Protein AF-Q4W500-F1 (afdb_monomer_lite)

Organism: Caenorhabditis elegans (NCBI:txid6239)

pLDDT: mean 87.1, std 15.26, range [42.66, 98.56]

Radius of gyration: 19.06 Å; chains: 1; bounding box: 50×54×63 Å

Secondary structure (DSSP, 8-state):
------------------EEEEEEEEE-GGGB--SEEESS--HHHHHHHHHHSTTEEEEEE-TT--EEEEETTSB-EEEE-TTPPPTT--EEEEEESS--SS--SSHHHHHTT-EEEEEETTEEEEEEEE-TTSSEEEEEEEE---------

Sequence (152 aa):
MSSQTFLILFLFPITILSVFVSVRGSPVNSTSYVSKTFLNLTWKSCITRCVIVADCILVHSNSLNRCYLYAVGDIIQVRNDRDGYSIMNETVAFRMRNSPYKCSNRSSDMLFGVINLYNKDNITSYEITMSPTNEYYEIKYGRSKLLEISNV

Structure (mmCIF, N/CA/C/O backbone):
data_AF-Q4W500-F1
#
_entry.id   AF-Q4W500-F1
#
loop_
_atom_site.group_PDB
_atom_site.id
_atom_site.type_symbol
_atom_site.label_atom_id
_atom_site.label_alt_id
_atom_site.label_comp_id
_atom_site.label_asym_id
_atom_site.label_entity_id
_atom_site.label_seq_id
_atom_site.pdbx_PDB_ins_code
_atom_site.Cartn_x
_atom_site.Cartn_y
_atom_site.Cartn_z
_atom_site.occupancy
_atom_site.B_iso_or_equiv
_atom_site.auth_seq_id
_atom_site.auth_comp_id
_atom_site.auth_asym_id
_atom_site.auth_atom_id
_atom_site.pdbx_PDB_model_num
ATOM 1 N N . MET A 1 1 ? -24.417 26.575 47.768 1.00 51.22 1 MET A N 1
ATOM 2 C CA . MET A 1 1 ? -24.621 25.847 46.496 1.00 51.22 1 MET A CA 1
ATOM 3 C C . MET A 1 1 ? -23.246 25.501 45.946 1.00 51.22 1 MET A C 1
ATOM 5 O O . MET A 1 1 ? -22.566 26.383 45.446 1.00 51.22 1 MET A O 1
ATOM 9 N N . SER A 1 2 ? -22.775 24.274 46.172 1.00 53.47 2 SER A N 1
ATOM 10 C CA . SER A 1 2 ? -21.455 23.822 45.710 1.00 53.47 2 SER A CA 1
ATOM 11 C C . SER A 1 2 ? -21.590 23.324 44.269 1.00 53.47 2 SER A C 1
ATOM 13 O O . SER A 1 2 ? -22.267 22.327 44.027 1.00 53.47 2 SER A O 1
ATOM 15 N N . SER A 1 3 ? -21.035 24.077 43.318 1.00 70.81 3 SER A N 1
ATOM 16 C CA . SER A 1 3 ? -21.023 23.753 41.888 1.00 70.81 3 SER A CA 1
ATOM 17 C C . SER A 1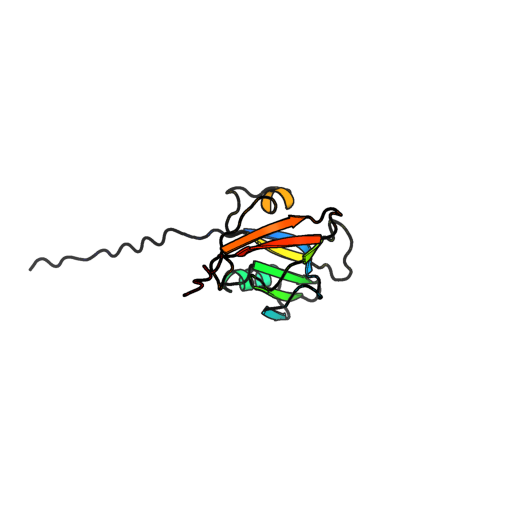 3 ? -19.895 22.757 41.622 1.00 70.81 3 SER A C 1
ATOM 19 O O . SER A 1 3 ? -18.723 23.113 41.737 1.00 70.81 3 SER A O 1
ATOM 21 N N . GLN A 1 4 ? -20.228 21.499 41.331 1.00 65.19 4 GLN A N 1
ATOM 22 C CA . GLN A 1 4 ? -19.224 20.492 40.990 1.00 65.19 4 GLN A CA 1
ATOM 23 C C . GLN A 1 4 ? -18.865 20.599 39.507 1.00 65.19 4 GLN A C 1
ATOM 25 O O . GLN A 1 4 ? -19.649 20.235 38.632 1.00 65.19 4 GLN A O 1
ATOM 30 N N . THR A 1 5 ? -17.667 21.104 39.225 1.00 63.91 5 THR A N 1
ATOM 31 C CA . THR A 1 5 ? -17.080 21.093 37.884 1.00 63.91 5 THR A CA 1
ATOM 32 C C . THR A 1 5 ? -16.706 19.655 37.516 1.00 63.91 5 THR A C 1
ATOM 34 O O . THR A 1 5 ? -15.726 19.114 38.023 1.00 63.91 5 THR A O 1
ATOM 37 N N . PHE A 1 6 ? -17.482 19.023 36.633 1.00 65.62 6 PHE A N 1
ATOM 38 C CA . PHE A 1 6 ? -17.123 17.739 36.027 1.00 65.62 6 PHE A CA 1
ATOM 39 C C . PHE A 1 6 ? -15.934 17.934 35.074 1.00 65.62 6 PHE A C 1
ATOM 41 O O . PHE A 1 6 ? -16.083 18.467 33.975 1.00 65.62 6 PHE A O 1
ATOM 48 N N . LEU A 1 7 ? -14.740 17.501 35.483 1.00 67.56 7 LEU A N 1
ATOM 49 C CA . LEU A 1 7 ? -13.578 17.406 34.602 1.00 67.56 7 LEU A CA 1
ATOM 50 C C . LEU A 1 7 ? -13.723 16.141 33.737 1.00 67.56 7 LEU A C 1
ATOM 52 O O . LEU A 1 7 ? -13.365 15.044 34.164 1.00 67.56 7 LEU A O 1
ATOM 56 N N . ILE A 1 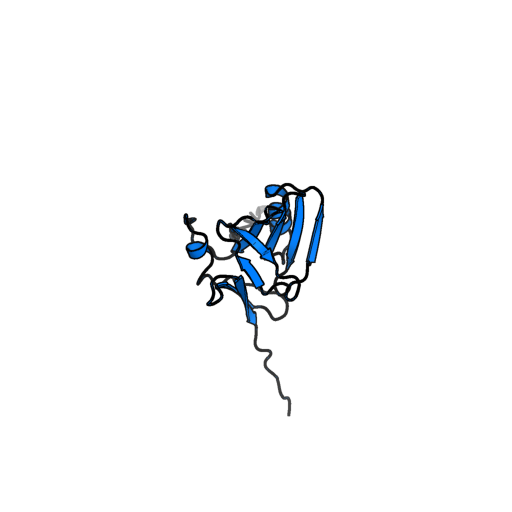8 ? -14.279 16.273 32.530 1.00 63.34 8 ILE A N 1
ATOM 57 C CA . ILE A 1 8 ? -14.335 15.174 31.554 1.00 63.34 8 ILE A CA 1
ATOM 58 C C . ILE A 1 8 ? -12.928 14.990 30.971 1.00 63.34 8 ILE A C 1
ATOM 60 O O . ILE A 1 8 ? -12.538 15.636 30.000 1.00 63.34 8 ILE A O 1
ATOM 64 N N . LEU A 1 9 ? -12.144 14.110 31.592 1.00 50.59 9 LEU A N 1
ATOM 65 C CA . LEU A 1 9 ?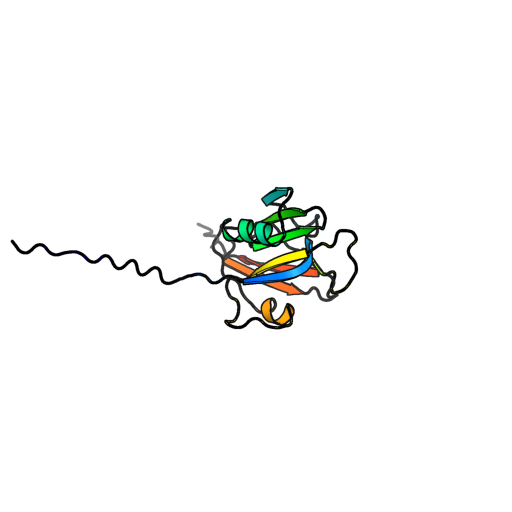 -10.918 13.574 31.012 1.00 50.59 9 LEU A CA 1
ATOM 66 C C . LEU A 1 9 ? -11.305 12.686 29.825 1.00 50.59 9 LEU A C 1
ATOM 68 O O . LEU A 1 9 ? -11.598 11.503 29.988 1.00 50.59 9 LEU A O 1
ATOM 72 N N . PHE A 1 10 ? -11.284 13.249 28.616 1.00 57.94 10 PHE A N 1
ATOM 73 C CA . PHE A 1 10 ? -11.192 12.452 27.398 1.00 57.94 10 PHE A CA 1
ATOM 74 C C . PHE A 1 10 ? -9.807 11.802 27.358 1.00 57.94 10 PHE A C 1
ATOM 76 O O . PHE A 1 10 ? -8.890 12.251 26.673 1.00 57.94 10 PHE A O 1
ATOM 83 N N . LEU A 1 11 ? -9.644 10.733 28.131 1.00 46.59 11 LEU A N 1
ATOM 84 C CA . LEU A 1 11 ? -8.635 9.731 27.862 1.00 46.59 11 LEU A CA 1
ATOM 85 C C . LEU A 1 11 ? -9.016 9.128 26.503 1.00 46.59 11 LEU A C 1
ATOM 87 O O . LEU A 1 11 ? -9.777 8.170 26.435 1.00 46.59 11 LEU A O 1
ATOM 91 N N . PHE A 1 12 ? -8.489 9.685 25.415 1.00 51.56 12 PHE A N 1
ATOM 92 C CA . PHE A 1 12 ? -8.359 8.969 24.150 1.00 51.56 12 PHE A CA 1
ATOM 93 C C . PHE A 1 12 ? -6.972 8.299 24.108 1.00 51.56 12 PHE A C 1
ATOM 95 O O . PHE A 1 12 ? -6.140 8.706 23.293 1.00 51.56 12 PHE A O 1
ATOM 102 N N . PRO A 1 13 ? -6.619 7.306 24.958 1.00 45.56 13 PRO A N 1
ATOM 103 C CA . PRO A 1 13 ? -5.495 6.476 24.614 1.00 45.56 13 PRO A CA 1
ATOM 104 C C . PRO A 1 13 ? -6.017 5.577 23.503 1.00 45.56 13 PRO A C 1
ATOM 106 O O . PRO A 1 13 ? -6.948 4.806 23.690 1.00 45.56 13 PRO A O 1
ATOM 109 N N . ILE A 1 14 ? -5.505 5.800 22.309 1.00 51.28 14 ILE A N 1
ATOM 110 C CA . ILE A 1 14 ? -4.986 4.810 21.370 1.00 51.28 14 ILE A CA 1
ATOM 111 C C . ILE A 1 14 ? -4.796 5.641 20.098 1.00 51.28 14 ILE A C 1
ATOM 113 O O . ILE A 1 14 ? -5.638 5.694 19.201 1.00 51.28 14 ILE A O 1
ATOM 117 N N . THR A 1 15 ? -3.658 6.323 20.001 1.00 51.78 15 THR A N 1
ATOM 118 C CA . THR A 1 15 ? -3.079 6.526 18.680 1.00 51.78 15 THR A CA 1
ATOM 119 C C . THR A 1 15 ? -2.766 5.122 18.170 1.00 51.78 15 THR A C 1
ATOM 121 O O . THR A 1 15 ? -1.793 4.509 18.600 1.00 51.78 15 THR A O 1
ATOM 124 N N . ILE A 1 16 ? -3.620 4.547 17.314 1.00 56.44 16 ILE A N 1
ATOM 125 C CA . ILE A 1 16 ? -3.229 3.341 16.575 1.00 56.44 16 ILE A CA 1
ATOM 126 C C . ILE A 1 16 ? -2.096 3.807 15.666 1.00 56.44 16 ILE A C 1
ATOM 128 O O . ILE A 1 16 ? -2.340 4.381 14.602 1.00 56.44 16 ILE A O 1
ATOM 132 N N . LEU A 1 17 ? -0.856 3.651 16.126 1.00 71.56 17 LEU A N 1
ATOM 133 C CA . LEU A 1 17 ? 0.320 4.018 15.363 1.00 71.56 17 LEU A CA 1
ATOM 134 C C . LEU A 1 17 ? 0.467 2.989 14.244 1.00 71.56 17 LEU A C 1
ATOM 136 O O . LEU A 1 17 ? 1.077 1.941 14.420 1.00 71.56 17 LEU A O 1
ATOM 140 N N . SER A 1 18 ? -0.137 3.272 13.093 1.00 85.00 18 SER A N 1
ATOM 141 C CA . SER A 1 18 ? 0.151 2.508 11.888 1.00 85.00 18 SER A CA 1
ATOM 142 C C . SER A 1 18 ? 1.385 3.075 11.203 1.00 85.00 18 SER A C 1
ATOM 144 O O . SER A 1 18 ? 1.461 4.287 10.987 1.00 85.00 18 SER A O 1
ATOM 146 N N . VAL A 1 19 ? 2.303 2.206 10.798 1.00 91.81 19 VAL A N 1
ATOM 147 C CA . VAL A 1 19 ? 3.414 2.568 9.910 1.00 91.81 19 VAL A CA 1
ATOM 148 C C . VAL A 1 19 ? 3.085 2.149 8.482 1.00 91.81 19 VAL A C 1
ATOM 150 O O . VAL A 1 19 ? 2.260 1.266 8.255 1.00 91.81 19 VAL A O 1
ATOM 153 N N . PHE A 1 20 ? 3.726 2.788 7.511 1.00 94.62 20 PHE A N 1
ATOM 154 C CA . PHE A 1 20 ? 3.614 2.426 6.103 1.00 94.62 20 PHE A CA 1
ATOM 155 C C . PHE A 1 20 ? 4.953 1.872 5.631 1.00 94.62 20 PHE A C 1
ATOM 157 O O . PHE A 1 20 ? 5.939 2.606 5.571 1.00 94.62 20 PHE A O 1
ATOM 164 N N . VAL A 1 21 ? 4.995 0.580 5.308 1.00 94.94 21 VAL A N 1
ATOM 165 C CA . VAL A 1 21 ? 6.206 -0.079 4.808 1.00 94.94 21 VAL A CA 1
ATOM 166 C C . VAL A 1 21 ? 6.201 0.004 3.292 1.00 94.94 21 VAL A C 1
ATOM 168 O O . VAL A 1 21 ? 5.360 -0.610 2.635 1.00 94.94 21 VAL A O 1
ATOM 171 N N . SER A 1 22 ? 7.116 0.804 2.749 1.00 95.00 22 SER A N 1
ATOM 172 C CA . SER A 1 22 ? 7.211 1.053 1.310 1.00 95.00 22 SER A CA 1
ATOM 173 C C . SER A 1 22 ? 8.144 0.051 0.638 1.00 95.00 22 SER A C 1
ATOM 175 O O . SER A 1 22 ? 9.238 -0.196 1.142 1.00 95.00 22 SER A O 1
ATOM 177 N N . VAL A 1 23 ? 7.733 -0.496 -0.506 1.00 94.81 23 VAL A N 1
ATOM 178 C CA . VAL A 1 23 ? 8.547 -1.390 -1.345 1.00 94.81 23 VAL A CA 1
ATOM 179 C C . VAL A 1 23 ? 8.295 -1.109 -2.827 1.00 94.81 23 VAL A C 1
ATOM 181 O O . VAL A 1 23 ? 7.267 -0.540 -3.201 1.00 94.81 23 VAL A O 1
ATOM 184 N N . ARG A 1 24 ? 9.235 -1.513 -3.684 1.00 94.94 24 ARG A N 1
ATOM 185 C CA . ARG A 1 24 ? 9.069 -1.464 -5.141 1.00 94.94 24 ARG A CA 1
ATOM 186 C C . ARG A 1 24 ? 8.131 -2.575 -5.587 1.00 94.94 24 ARG A C 1
ATOM 188 O O . ARG A 1 24 ? 8.274 -3.721 -5.160 1.00 94.94 24 ARG A O 1
ATOM 195 N N . GLY A 1 25 ? 7.176 -2.231 -6.438 1.00 95.69 25 GLY A N 1
ATOM 196 C CA . GLY A 1 25 ? 6.160 -3.183 -6.846 1.00 95.69 25 GLY A CA 1
ATOM 197 C C . GLY A 1 25 ? 4.874 -2.545 -7.326 1.00 95.69 25 GLY A C 1
ATOM 198 O O . GLY A 1 25 ? 4.702 -1.324 -7.293 1.00 95.69 25 GLY A O 1
ATOM 199 N N . SER A 1 26 ? 3.948 -3.403 -7.741 1.00 95.94 26 SER A N 1
ATOM 200 C CA . SER A 1 26 ? 2.634 -3.001 -8.236 1.00 95.94 26 SER A CA 1
ATOM 201 C C . SER A 1 26 ? 1.587 -4.076 -7.944 1.00 95.94 26 SER A C 1
ATOM 203 O O . SER A 1 26 ? 1.900 -5.266 -8.063 1.00 95.94 26 SER A O 1
ATOM 205 N N . PRO A 1 27 ? 0.359 -3.704 -7.552 1.00 97.44 27 PRO A N 1
ATOM 206 C CA . PRO A 1 27 ? -0.760 -4.635 -7.443 1.00 97.44 27 PRO A CA 1
ATOM 207 C C . PRO A 1 27 ? -0.979 -5.427 -8.736 1.00 97.44 27 PRO A C 1
ATOM 209 O O . PRO A 1 27 ? -0.882 -4.892 -9.839 1.00 97.44 27 PRO A O 1
ATOM 212 N N . VAL A 1 28 ? -1.270 -6.722 -8.611 1.00 96.75 28 VAL A N 1
ATOM 213 C CA . VAL A 1 28 ? -1.586 -7.564 -9.770 1.00 96.75 28 VAL A CA 1
ATOM 214 C C . VAL A 1 28 ? -3.036 -7.308 -10.182 1.00 96.75 28 VAL A C 1
ATOM 216 O O . VAL A 1 28 ? -3.960 -7.587 -9.419 1.00 96.75 28 VAL A O 1
ATOM 219 N N . ASN A 1 29 ? -3.254 -6.798 -11.398 1.00 95.44 29 ASN A N 1
ATOM 220 C CA . ASN A 1 29 ? -4.584 -6.378 -11.872 1.00 95.44 29 ASN A CA 1
ATOM 221 C C . ASN A 1 29 ? -5.656 -7.481 -11.805 1.00 95.44 29 ASN A C 1
ATOM 223 O O . ASN A 1 29 ? -6.820 -7.184 -11.571 1.00 95.44 29 ASN A O 1
ATOM 227 N N . SER A 1 30 ? -5.293 -8.750 -12.018 1.00 96.00 30 SER A N 1
ATOM 228 C CA . SER A 1 30 ? -6.251 -9.867 -12.005 1.00 96.00 30 SER A CA 1
ATOM 229 C C . SER A 1 30 ? -6.727 -10.259 -10.604 1.00 96.00 30 SER A C 1
ATOM 231 O O . SER A 1 30 ? -7.703 -10.994 -10.481 1.00 96.00 30 SER A O 1
ATOM 233 N N . THR A 1 31 ? -6.051 -9.792 -9.552 1.00 95.88 31 THR A N 1
ATOM 234 C CA . THR A 1 31 ? -6.335 -10.152 -8.154 1.00 95.88 31 THR A CA 1
ATOM 235 C C . THR A 1 31 ? -6.470 -8.928 -7.250 1.00 95.88 31 THR A C 1
ATOM 237 O O . THR A 1 31 ? -6.339 -9.029 -6.025 1.00 95.88 31 THR A O 1
ATOM 240 N N . SER A 1 32 ? -6.718 -7.757 -7.844 1.00 97.44 32 SER A N 1
ATOM 241 C CA . SER A 1 32 ? -6.909 -6.517 -7.104 1.00 97.44 32 SER A CA 1
ATOM 242 C C . SER A 1 32 ? -7.952 -5.594 -7.729 1.00 97.44 32 SER A C 1
ATOM 244 O O . SER A 1 32 ? -8.173 -5.589 -8.938 1.00 97.44 32 SER A O 1
ATOM 246 N N . TYR A 1 33 ? -8.589 -4.798 -6.877 1.00 97.38 33 TYR A N 1
ATOM 247 C CA . TYR A 1 33 ? -9.582 -3.799 -7.228 1.00 97.38 33 TYR A CA 1
ATOM 248 C C . TYR A 1 33 ? -9.234 -2.468 -6.559 1.00 97.38 33 TYR A C 1
ATOM 250 O O . TYR A 1 33 ? -9.010 -2.385 -5.354 1.00 97.38 33 TYR A O 1
ATOM 258 N N . VAL A 1 34 ? -9.172 -1.399 -7.349 1.00 98.06 34 VAL A N 1
ATOM 259 C CA . VAL A 1 34 ? -8.868 -0.065 -6.828 1.00 98.06 34 VAL A CA 1
ATOM 260 C C . VAL A 1 34 ? -10.114 0.521 -6.171 1.00 98.06 34 VAL A C 1
ATOM 262 O O . VAL A 1 34 ? -11.100 0.806 -6.848 1.00 98.06 34 VAL A O 1
ATOM 265 N N . SER A 1 35 ? -10.044 0.815 -4.875 1.00 97.06 35 SER A N 1
ATOM 266 C CA . SER A 1 35 ? -11.168 1.408 -4.140 1.00 97.06 35 SER A CA 1
ATOM 267 C C . SER A 1 35 ? -11.253 2.928 -4.338 1.00 97.06 35 SER A C 1
ATOM 269 O O . SER A 1 35 ? -12.346 3.496 -4.360 1.00 97.06 35 SER A O 1
ATOM 271 N N . LYS A 1 36 ? -10.110 3.624 -4.469 1.00 98.06 36 LYS A N 1
ATOM 272 C CA . LYS A 1 36 ? -10.056 5.072 -4.769 1.00 98.06 36 LYS A CA 1
ATOM 273 C C . LYS A 1 36 ? -8.856 5.421 -5.645 1.00 98.06 36 LYS A C 1
ATOM 275 O O . LYS A 1 36 ? -7.761 4.913 -5.426 1.00 98.06 36 LYS A O 1
ATOM 280 N N . THR A 1 37 ? -9.053 6.357 -6.574 1.00 97.94 37 THR A N 1
ATOM 281 C CA . THR A 1 37 ? -7.994 6.904 -7.436 1.00 97.94 37 THR A CA 1
ATOM 282 C C . THR A 1 37 ? -7.865 8.407 -7.230 1.00 97.94 37 THR A C 1
ATOM 284 O O . THR A 1 37 ? -8.867 9.120 -7.192 1.00 97.94 37 THR A O 1
ATOM 287 N N . PHE A 1 38 ? -6.631 8.897 -7.154 1.00 97.81 38 PHE A N 1
ATOM 288 C CA . PHE A 1 38 ? -6.302 10.317 -7.155 1.00 97.81 38 PHE A CA 1
ATOM 289 C C . PHE A 1 38 ? -5.202 10.593 -8.179 1.00 97.81 38 PHE A C 1
ATOM 291 O O . PHE A 1 38 ? -4.291 9.788 -8.367 1.00 97.81 38 PHE A O 1
ATOM 298 N N . LEU A 1 39 ? -5.275 11.747 -8.834 1.00 97.06 39 LEU A N 1
ATOM 299 C CA . LEU A 1 39 ? -4.282 12.189 -9.811 1.00 97.06 39 LEU A CA 1
ATOM 300 C C . LEU A 1 39 ? -3.426 13.307 -9.217 1.00 97.06 39 LEU A C 1
ATOM 302 O O . LEU A 1 39 ? -3.892 14.057 -8.358 1.00 97.06 39 LEU A O 1
ATOM 306 N N . ASN A 1 40 ? -2.194 13.436 -9.712 1.00 96.50 40 ASN A N 1
ATOM 307 C CA . ASN A 1 40 ? -1.265 14.515 -9.373 1.00 96.50 40 ASN A CA 1
ATOM 308 C C . ASN A 1 40 ? -0.971 14.632 -7.864 1.00 96.50 40 ASN A C 1
ATOM 310 O O . ASN A 1 40 ? -0.828 15.735 -7.337 1.00 96.50 40 ASN A O 1
ATOM 314 N N . LEU A 1 41 ? -0.878 13.500 -7.156 1.00 97.06 41 LEU A N 1
ATOM 315 C CA . LEU A 1 41 ? -0.465 13.477 -5.751 1.00 97.06 41 LEU A CA 1
ATOM 316 C C . LEU A 1 41 ? 0.999 13.072 -5.619 1.00 97.06 41 LEU A C 1
ATOM 318 O O . LEU A 1 41 ? 1.433 12.077 -6.189 1.00 97.06 41 LEU A O 1
ATOM 322 N N . THR A 1 42 ? 1.743 13.799 -4.785 1.00 96.38 42 THR A N 1
ATOM 323 C CA . THR A 1 42 ? 3.061 13.339 -4.337 1.00 96.38 42 THR A CA 1
ATOM 324 C C . THR A 1 42 ? 2.922 12.039 -3.543 1.00 96.38 42 THR A C 1
ATOM 326 O O . THR A 1 42 ? 1.880 11.782 -2.931 1.00 96.38 42 THR A O 1
ATOM 329 N N . TRP A 1 43 ? 3.997 11.250 -3.474 1.00 95.88 43 TRP A N 1
ATOM 330 C CA . TRP A 1 43 ? 4.034 10.010 -2.691 1.00 95.88 43 TRP A CA 1
ATOM 331 C C . TRP A 1 43 ? 3.548 10.195 -1.246 1.00 95.88 43 TRP A C 1
ATOM 333 O O . TRP A 1 43 ? 2.674 9.471 -0.768 1.00 95.88 43 TRP A O 1
ATOM 343 N N . LYS A 1 44 ? 4.052 11.237 -0.573 1.00 96.69 44 LYS A N 1
ATOM 344 C CA . LYS A 1 44 ? 3.652 11.583 0.796 1.00 96.69 44 LYS A CA 1
ATOM 345 C C . LYS A 1 44 ? 2.155 11.882 0.886 1.00 96.69 44 LYS A C 1
ATOM 347 O O . LYS A 1 44 ? 1.484 11.323 1.747 1.00 96.69 44 LYS A O 1
ATOM 352 N N . SER A 1 45 ? 1.622 12.711 -0.014 1.00 97.50 45 SER A N 1
ATOM 353 C CA . SER A 1 45 ? 0.189 13.030 -0.044 1.00 97.50 45 SER A CA 1
ATOM 354 C C . SER A 1 45 ? -0.670 11.798 -0.328 1.00 97.50 45 SER A C 1
ATOM 356 O O . SER A 1 45 ? -1.750 11.667 0.243 1.00 97.50 45 SER A O 1
ATOM 358 N N . CYS A 1 46 ? -0.190 10.877 -1.164 1.00 97.88 46 CYS A N 1
ATOM 359 C CA . CYS A 1 46 ? -0.868 9.623 -1.469 1.00 97.88 46 CYS A CA 1
ATOM 360 C C . CYS A 1 46 ? -0.983 8.720 -0.224 1.00 97.88 46 CYS A C 1
A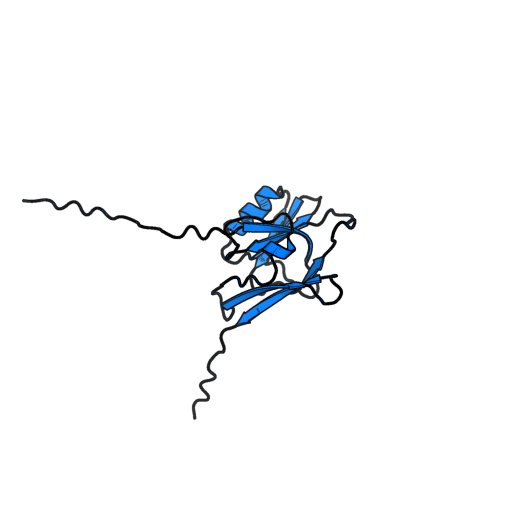TOM 362 O O . CYS A 1 46 ? -2.083 8.286 0.124 1.00 97.88 46 CYS A O 1
ATOM 364 N N . ILE A 1 47 ? 0.107 8.550 0.537 1.00 97.44 47 ILE A N 1
ATOM 365 C CA . ILE A 1 47 ? 0.075 7.864 1.841 1.00 97.44 47 ILE A CA 1
ATOM 366 C C . ILE A 1 47 ? -0.880 8.572 2.809 1.00 97.44 47 ILE A C 1
ATOM 368 O O . ILE A 1 47 ? -1.703 7.919 3.451 1.00 97.44 47 ILE A O 1
ATOM 372 N N . THR A 1 48 ? -0.838 9.906 2.889 1.00 96.94 48 THR A N 1
ATOM 373 C CA . THR A 1 48 ? -1.746 10.673 3.756 1.00 96.94 48 THR A CA 1
ATOM 374 C C . THR A 1 48 ? -3.219 10.435 3.411 1.00 96.94 48 THR A C 1
ATOM 376 O O . THR A 1 48 ? -4.042 10.349 4.322 1.00 96.94 48 THR A O 1
ATOM 379 N N . ARG A 1 49 ? -3.575 10.252 2.129 1.00 97.00 49 ARG A N 1
ATOM 380 C CA . ARG A 1 49 ? -4.944 9.866 1.742 1.00 97.00 49 ARG A CA 1
ATOM 381 C C . ARG A 1 49 ? -5.335 8.492 2.284 1.00 97.00 49 ARG A C 1
ATOM 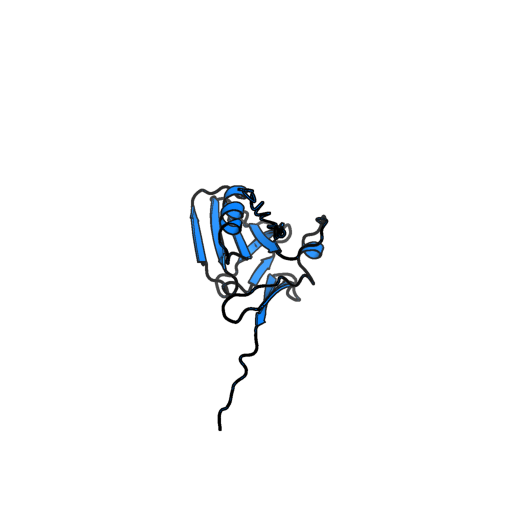383 O O . ARG A 1 49 ? -6.467 8.329 2.721 1.00 97.00 49 ARG A O 1
ATOM 390 N N . CYS A 1 50 ? -4.417 7.532 2.315 1.00 97.19 50 CYS A N 1
ATOM 391 C CA . CYS A 1 50 ? -4.685 6.218 2.899 1.00 97.19 50 CYS A CA 1
ATOM 392 C C . CYS A 1 50 ? -4.855 6.262 4.420 1.00 97.19 50 CYS A C 1
ATOM 394 O O . CYS A 1 50 ? -5.707 5.567 4.962 1.00 97.19 50 CYS A O 1
ATOM 396 N N . VAL A 1 51 ? -4.094 7.111 5.119 1.00 94.62 51 VAL A N 1
ATOM 397 C CA . VAL A 1 51 ? -4.211 7.275 6.580 1.00 94.62 51 VAL A CA 1
ATOM 398 C C . VAL A 1 51 ? -5.639 7.651 6.989 1.00 94.62 51 VAL A C 1
ATOM 400 O O . VAL A 1 51 ? -6.161 7.077 7.946 1.00 94.62 51 VAL A O 1
ATOM 403 N N . ILE A 1 52 ? -6.266 8.581 6.257 1.00 94.06 52 ILE A N 1
ATOM 404 C CA . ILE A 1 52 ? -7.609 9.108 6.558 1.00 94.06 52 ILE A CA 1
ATOM 405 C C . ILE A 1 52 ? -8.755 8.223 6.044 1.00 94.06 52 ILE A C 1
ATOM 407 O O . ILE A 1 52 ? -9.897 8.405 6.457 1.00 94.06 52 ILE A O 1
ATOM 411 N N . VAL A 1 53 ? -8.478 7.278 5.142 1.00 93.94 53 VAL A N 1
ATOM 412 C CA . VAL A 1 53 ? -9.469 6.317 4.640 1.00 93.94 53 VAL A CA 1
ATOM 413 C C . VAL A 1 53 ? -9.439 5.083 5.544 1.00 93.94 53 VAL A C 1
ATOM 415 O O . VAL A 1 53 ? -8.431 4.381 5.623 1.00 93.94 53 VAL A O 1
ATOM 418 N N . ALA A 1 54 ? -10.540 4.841 6.262 1.00 90.81 54 ALA A N 1
ATOM 419 C CA . ALA A 1 54 ? -10.611 3.853 7.345 1.00 90.81 54 ALA A CA 1
ATOM 420 C C . ALA A 1 54 ? -10.264 2.417 6.909 1.00 90.81 54 ALA A C 1
ATOM 422 O O . ALA A 1 54 ? -9.716 1.641 7.696 1.00 90.81 54 ALA A O 1
ATOM 423 N N . ASP A 1 55 ? -10.555 2.074 5.657 1.00 93.50 55 ASP A N 1
ATOM 424 C CA . ASP A 1 55 ? -10.350 0.749 5.081 1.00 93.50 55 ASP A CA 1
ATOM 425 C C . ASP A 1 55 ? -9.148 0.602 4.174 1.00 93.50 55 ASP A C 1
ATOM 427 O O . ASP A 1 55 ? -8.844 -0.520 3.780 1.00 93.50 55 ASP A O 1
ATOM 431 N N . CYS A 1 56 ? -8.399 1.675 3.940 1.00 96.81 56 CYS A N 1
ATOM 432 C CA . CYS A 1 56 ? -7.192 1.602 3.140 1.00 96.81 56 CYS A CA 1
ATOM 433 C C . CYS A 1 56 ? -6.081 0.840 3.879 1.00 96.81 56 CYS A C 1
ATOM 435 O O . CYS A 1 56 ? -5.637 1.255 4.961 1.00 96.81 56 CYS A O 1
ATOM 437 N N . ILE A 1 57 ? -5.621 -0.254 3.261 1.00 97.12 57 ILE A N 1
ATOM 438 C CA . ILE A 1 57 ? -4.504 -1.082 3.743 1.00 97.12 57 ILE A CA 1
ATOM 439 C C . ILE A 1 57 ? -3.285 -1.040 2.819 1.00 97.12 57 ILE A C 1
ATOM 441 O O . ILE A 1 57 ? -2.190 -1.403 3.248 1.00 97.12 57 ILE A O 1
ATOM 445 N N . LEU A 1 58 ? -3.450 -0.591 1.573 1.00 98.56 58 LEU A N 1
ATOM 446 C CA . LEU A 1 58 ? -2.355 -0.466 0.622 1.00 98.56 58 LEU A CA 1
ATOM 447 C C . LEU A 1 58 ? -2.512 0.770 -0.257 1.00 98.56 58 LEU A C 1
ATOM 449 O O . LEU A 1 58 ? -3.606 1.134 -0.690 1.00 98.56 58 LEU A O 1
ATOM 453 N N . VAL A 1 59 ? -1.369 1.384 -0.535 1.00 98.44 59 VAL A N 1
ATOM 454 C CA . VAL A 1 59 ? -1.213 2.482 -1.483 1.00 98.44 59 VAL A CA 1
ATOM 455 C C . VAL A 1 59 ? -0.318 2.035 -2.619 1.00 98.44 59 VAL A C 1
ATOM 457 O O . VAL A 1 59 ? 0.690 1.389 -2.362 1.00 98.44 59 VAL A O 1
ATOM 460 N N . HIS A 1 60 ? -0.641 2.425 -3.846 1.00 98.31 60 HIS A N 1
ATOM 461 C CA . HIS A 1 60 ? 0.223 2.288 -5.015 1.00 98.31 60 HIS A CA 1
ATOM 462 C C . HIS A 1 60 ? 0.375 3.641 -5.702 1.00 98.31 60 HIS A C 1
ATOM 464 O O . HIS A 1 60 ? -0.596 4.384 -5.853 1.00 98.31 60 HIS A O 1
ATOM 470 N N . SER A 1 61 ? 1.600 3.962 -6.106 1.00 97.62 61 SER A N 1
ATOM 471 C CA . SER A 1 61 ? 1.898 5.140 -6.910 1.00 97.62 61 SER A CA 1
ATOM 472 C C . SER A 1 61 ? 2.952 4.835 -7.960 1.00 97.62 61 SER A C 1
ATOM 474 O O . SER A 1 61 ? 3.776 3.934 -7.805 1.00 97.62 61 SER A O 1
ATOM 476 N N . ASN A 1 62 ? 2.949 5.636 -9.018 1.00 94.25 62 ASN A N 1
ATOM 477 C CA . ASN A 1 62 ? 3.945 5.593 -10.081 1.00 94.25 62 ASN A CA 1
ATOM 478 C C . ASN A 1 62 ? 4.558 6.978 -10.340 1.00 94.25 62 ASN A C 1
ATOM 480 O O . ASN A 1 62 ? 4.167 7.973 -9.724 1.00 94.25 62 ASN A O 1
ATOM 484 N N . SER A 1 63 ? 5.512 7.044 -11.269 1.00 92.44 63 SER A N 1
ATOM 485 C CA . SER A 1 63 ? 6.211 8.269 -11.683 1.00 92.44 63 SER A CA 1
ATOM 486 C C . SER A 1 63 ? 5.299 9.347 -12.277 1.00 92.44 63 SER A C 1
ATOM 488 O O . SER A 1 63 ? 5.699 10.505 -12.343 1.00 92.44 63 SER A O 1
ATOM 490 N N . LEU A 1 64 ? 4.069 8.997 -12.670 1.00 94.50 64 LEU A N 1
ATOM 491 C CA . LEU A 1 64 ? 3.057 9.937 -13.161 1.00 94.50 64 LEU A CA 1
ATOM 492 C C . LEU A 1 64 ? 2.210 10.542 -12.028 1.00 94.50 64 LEU A C 1
ATOM 494 O O . LEU A 1 64 ? 1.198 11.185 -12.305 1.00 94.50 64 LEU A O 1
ATOM 498 N N . ASN A 1 65 ? 2.580 10.324 -10.758 1.00 94.88 65 ASN A N 1
ATOM 499 C CA . ASN A 1 65 ? 1.847 10.804 -9.580 1.00 94.88 65 ASN A CA 1
ATOM 500 C C . ASN A 1 65 ? 0.373 10.355 -9.551 1.00 94.88 65 ASN A C 1
ATOM 502 O O . ASN A 1 65 ? -0.499 11.052 -9.016 1.00 94.88 65 ASN A O 1
ATOM 506 N N . ARG A 1 66 ? 0.077 9.191 -10.144 1.00 97.06 66 ARG A N 1
ATOM 507 C CA . ARG A 1 66 ? -1.218 8.524 -9.980 1.00 97.06 66 ARG A CA 1
ATOM 508 C C . ARG A 1 66 ? -1.190 7.738 -8.685 1.00 97.06 66 ARG A C 1
ATOM 510 O O . ARG A 1 66 ? -0.280 6.949 -8.479 1.00 97.06 66 ARG A O 1
ATOM 517 N N . CYS A 1 67 ? -2.185 7.967 -7.847 1.00 98.00 67 CYS A N 1
ATOM 518 C CA . CYS A 1 67 ? -2.308 7.392 -6.523 1.00 98.00 67 CYS A CA 1
ATOM 519 C C . CYS A 1 67 ? -3.530 6.480 -6.476 1.00 98.00 67 CYS A C 1
ATOM 521 O O . CYS A 1 67 ? -4.653 6.934 -6.707 1.00 98.00 67 CYS A O 1
ATOM 523 N N . TYR A 1 68 ? -3.315 5.216 -6.141 1.00 98.44 68 TYR A N 1
ATOM 524 C CA . TYR A 1 68 ? -4.357 4.206 -6.035 1.00 98.44 68 TYR A CA 1
ATOM 525 C C . TYR A 1 68 ? -4.401 3.681 -4.605 1.00 98.44 68 TYR A C 1
ATOM 527 O O . TYR A 1 68 ? -3.371 3.310 -4.039 1.00 98.44 68 TYR A O 1
ATOM 535 N N . LEU A 1 69 ? -5.592 3.676 -4.015 1.00 98.56 69 LEU A N 1
ATOM 536 C CA . LEU A 1 69 ? -5.837 3.120 -2.691 1.00 98.56 69 LEU A CA 1
ATOM 537 C C . LEU A 1 69 ? -6.600 1.808 -2.824 1.00 98.56 69 LEU A C 1
ATOM 539 O O . LEU A 1 69 ? -7.568 1.736 -3.584 1.00 98.56 69 LEU A O 1
ATOM 543 N N . TYR A 1 70 ? -6.195 0.825 -2.029 1.00 98.50 70 TYR A N 1
ATOM 544 C CA . TYR A 1 70 ? -6.819 -0.490 -1.963 1.00 98.50 70 TYR A CA 1
ATOM 545 C C . TYR A 1 70 ? -7.335 -0.721 -0.548 1.00 98.50 70 TYR A C 1
ATOM 547 O O . TYR A 1 70 ? -6.590 -0.588 0.437 1.00 98.50 70 TYR A O 1
ATOM 555 N N . ALA A 1 71 ? -8.623 -1.028 -0.455 1.00 97.00 71 ALA A N 1
ATOM 556 C CA . ALA A 1 71 ? -9.266 -1.376 0.791 1.00 97.00 71 ALA A CA 1
ATOM 557 C C . ALA A 1 71 ? -8.909 -2.807 1.212 1.00 97.00 71 ALA A C 1
ATOM 559 O O . ALA A 1 71 ? -8.454 -3.627 0.411 1.00 97.00 71 ALA A O 1
ATOM 560 N N . VAL A 1 72 ? -9.118 -3.121 2.490 1.00 96.00 72 VAL A N 1
ATOM 561 C CA . VAL A 1 72 ? -9.029 -4.504 2.967 1.00 96.00 72 VAL A CA 1
ATOM 562 C C . VAL A 1 72 ? -9.954 -5.410 2.139 1.00 96.00 72 VAL A C 1
ATOM 564 O O . VAL A 1 72 ? -11.095 -5.047 1.864 1.00 96.00 72 VAL A O 1
ATOM 567 N N . GLY A 1 73 ? -9.464 -6.578 1.726 1.00 95.94 73 GLY A N 1
ATOM 568 C CA . GLY A 1 73 ? -10.223 -7.534 0.911 1.00 95.94 73 GLY A CA 1
ATOM 569 C C . GLY A 1 73 ? -10.157 -7.284 -0.599 1.00 95.94 73 GLY A C 1
ATOM 570 O O . GLY A 1 73 ? -10.340 -8.233 -1.357 1.00 95.94 73 GLY A O 1
ATOM 571 N N . ASP A 1 74 ? -9.804 -6.072 -1.035 1.00 96.81 74 ASP A N 1
ATOM 572 C CA . ASP A 1 74 ? -9.766 -5.695 -2.455 1.00 96.81 74 ASP A CA 1
ATOM 573 C C . ASP A 1 74 ? -8.431 -6.038 -3.136 1.00 96.81 74 ASP A C 1
ATOM 575 O O . ASP A 1 74 ? -8.222 -5.709 -4.299 1.00 96.81 74 ASP A O 1
ATOM 579 N N . ILE A 1 75 ? -7.480 -6.657 -2.437 1.00 97.62 75 ILE A N 1
ATOM 580 C CA . ILE A 1 75 ? -6.153 -6.954 -2.984 1.00 97.62 75 ILE A CA 1
ATOM 581 C C . ILE A 1 75 ? -5.581 -8.247 -2.415 1.00 97.62 75 ILE A C 1
ATOM 583 O O . ILE A 1 75 ? -5.622 -8.465 -1.208 1.00 97.62 75 ILE A O 1
ATOM 587 N N . ILE A 1 76 ? -5.032 -9.102 -3.278 1.00 97.50 76 ILE A N 1
ATOM 588 C CA . ILE A 1 76 ? -4.423 -10.376 -2.865 1.00 97.50 76 ILE A CA 1
ATOM 589 C C . ILE A 1 76 ? -2.932 -10.402 -3.191 1.00 97.50 76 ILE A C 1
ATOM 591 O O . ILE A 1 76 ? -2.141 -10.784 -2.333 1.00 97.50 76 ILE A O 1
ATOM 595 N N . GLN A 1 77 ? -2.531 -9.989 -4.397 1.00 97.69 77 GLN A N 1
ATOM 596 C CA . GLN A 1 77 ? -1.136 -10.077 -4.831 1.00 97.69 77 GLN A CA 1
ATOM 597 C C . GLN A 1 77 ? -0.562 -8.721 -5.227 1.00 97.69 77 GLN A C 1
ATOM 599 O O . GLN A 1 77 ? -1.202 -7.909 -5.899 1.00 97.69 77 GLN A O 1
ATOM 604 N N . VAL A 1 78 ? 0.696 -8.516 -4.851 1.00 97.75 78 VAL A N 1
ATOM 605 C CA . VAL A 1 78 ? 1.506 -7.367 -5.246 1.00 97.75 78 VAL A CA 1
ATOM 606 C C . VAL A 1 78 ? 2.821 -7.892 -5.790 1.00 97.75 78 VAL A C 1
ATOM 608 O O . VAL A 1 78 ? 3.547 -8.587 -5.084 1.00 97.75 78 VAL A O 1
ATOM 611 N N . ARG A 1 79 ? 3.144 -7.555 -7.035 1.00 95.56 79 ARG A N 1
ATOM 612 C CA . ARG A 1 79 ? 4.436 -7.882 -7.638 1.00 95.56 79 ARG A CA 1
ATOM 613 C C . ARG A 1 79 ? 5.558 -7.260 -6.811 1.00 95.56 79 ARG A C 1
ATOM 615 O O . ARG A 1 79 ? 5.486 -6.081 -6.473 1.00 95.56 79 ARG A O 1
ATOM 622 N N . ASN A 1 80 ? 6.569 -8.050 -6.482 1.00 94.56 80 ASN A N 1
ATOM 623 C CA . ASN A 1 80 ? 7.769 -7.609 -5.789 1.00 94.56 80 ASN A CA 1
ATOM 624 C C . ASN A 1 80 ? 8.860 -7.316 -6.819 1.00 94.56 80 ASN A C 1
ATOM 626 O O . ASN A 1 80 ? 9.533 -8.230 -7.294 1.00 94.56 80 ASN A O 1
ATOM 630 N N . ASP A 1 81 ? 9.062 -6.037 -7.124 1.00 92.75 81 ASP A N 1
ATOM 631 C CA . ASP A 1 81 ? 10.072 -5.628 -8.103 1.00 92.75 81 ASP A CA 1
ATOM 632 C C . ASP A 1 81 ? 11.494 -5.637 -7.511 1.00 92.75 81 ASP A C 1
ATOM 634 O O . ASP A 1 81 ? 12.453 -5.436 -8.250 1.00 92.75 81 ASP A O 1
ATOM 638 N N . ARG A 1 82 ? 11.662 -5.920 -6.206 1.00 85.31 82 ARG A N 1
ATOM 639 C CA . ARG A 1 82 ? 12.948 -5.883 -5.479 1.00 85.31 82 ARG A CA 1
ATOM 640 C C . ARG A 1 82 ? 13.709 -4.579 -5.781 1.00 85.31 82 ARG A C 1
ATOM 642 O O . ARG A 1 82 ? 13.128 -3.500 -5.706 1.00 85.31 82 ARG A O 1
ATOM 649 N N . ASP A 1 83 ? 14.983 -4.682 -6.154 1.00 73.50 83 ASP A N 1
ATOM 650 C CA . ASP A 1 83 ? 15.794 -3.569 -6.667 1.00 73.50 83 ASP A CA 1
ATOM 651 C C . ASP A 1 83 ? 15.697 -3.423 -8.199 1.00 73.50 83 ASP A C 1
ATOM 653 O O . ASP A 1 83 ? 16.390 -2.607 -8.806 1.00 73.50 83 ASP A O 1
ATOM 657 N N . GLY A 1 84 ? 14.859 -4.237 -8.843 1.00 75.12 84 GLY A N 1
ATOM 658 C CA . GLY A 1 84 ? 14.654 -4.258 -10.282 1.00 75.12 84 GLY A CA 1
ATOM 659 C C . GLY A 1 84 ? 14.045 -2.965 -10.825 1.00 75.12 84 GLY A C 1
ATOM 660 O O . GLY A 1 84 ? 13.387 -2.182 -10.133 1.00 75.12 84 GLY A O 1
ATOM 661 N N . TYR A 1 85 ? 14.280 -2.738 -12.114 1.00 68.25 85 TYR A N 1
ATOM 662 C CA . TYR A 1 85 ? 13.774 -1.571 -12.821 1.00 68.25 85 TYR A CA 1
ATOM 663 C C . TYR A 1 85 ? 12.302 -1.763 -13.211 1.00 68.25 85 TYR A C 1
ATOM 665 O O . TYR A 1 85 ? 11.970 -2.644 -14.001 1.00 68.25 85 TYR A O 1
ATOM 673 N N . SER A 1 86 ? 11.428 -0.889 -12.708 1.00 79.12 86 SER A N 1
ATOM 674 C CA . SER A 1 86 ? 10.088 -0.670 -13.263 1.00 79.12 86 SER A CA 1
ATOM 675 C C . SER A 1 86 ? 10.108 0.604 -14.106 1.00 79.12 86 SER A C 1
ATOM 677 O O . SER A 1 86 ? 10.526 1.657 -13.621 1.00 79.12 86 SER A O 1
ATOM 679 N N . ILE A 1 87 ? 9.604 0.528 -15.345 1.00 79.62 87 ILE A N 1
ATOM 680 C CA . ILE A 1 87 ? 9.530 1.662 -16.291 1.00 79.62 87 ILE A CA 1
ATOM 681 C C . ILE A 1 87 ? 8.815 2.865 -15.653 1.00 79.62 87 ILE A C 1
ATOM 683 O O . ILE A 1 87 ? 9.183 4.017 -15.871 1.00 79.62 87 ILE A O 1
ATOM 687 N N . MET A 1 88 ? 7.803 2.598 -14.827 1.00 89.38 88 MET A N 1
ATOM 688 C CA . MET A 1 88 ? 6.975 3.620 -14.187 1.00 89.38 88 MET A CA 1
ATOM 689 C C . MET A 1 88 ? 7.373 3.893 -12.730 1.00 89.38 88 MET A C 1
ATOM 691 O O . MET A 1 88 ? 6.631 4.566 -12.017 1.00 89.38 88 MET A O 1
ATOM 695 N N . ASN A 1 89 ? 8.528 3.394 -12.268 1.00 90.75 89 ASN A N 1
ATOM 696 C CA . ASN A 1 89 ? 8.986 3.527 -10.881 1.00 90.75 89 ASN A CA 1
ATOM 697 C C . ASN A 1 89 ? 7.899 3.173 -9.849 1.00 90.75 89 ASN A C 1
ATOM 699 O O . ASN A 1 89 ? 7.707 3.880 -8.856 1.00 90.75 89 ASN A O 1
ATOM 703 N N . GLU A 1 90 ? 7.176 2.084 -10.097 1.00 95.00 90 GLU A N 1
ATOM 704 C CA . GLU A 1 90 ? 6.036 1.691 -9.275 1.00 95.00 90 GLU A CA 1
ATOM 705 C C . GLU A 1 90 ? 6.461 1.373 -7.840 1.00 95.00 90 GLU A C 1
ATOM 707 O O . GLU A 1 90 ? 7.463 0.699 -7.583 1.00 95.00 90 GLU A O 1
ATOM 712 N N . THR A 1 91 ? 5.714 1.927 -6.895 1.00 96.06 91 THR A N 1
ATOM 713 C CA . THR A 1 91 ? 5.968 1.778 -5.465 1.00 96.06 91 THR A CA 1
ATOM 714 C C . THR A 1 91 ? 4.647 1.519 -4.771 1.00 96.06 91 THR A C 1
ATOM 716 O O . THR A 1 91 ? 3.642 2.174 -5.066 1.00 96.06 91 THR A O 1
ATOM 719 N N . VAL A 1 92 ? 4.658 0.591 -3.821 1.00 97.69 92 VAL A N 1
ATOM 720 C CA . VAL A 1 92 ? 3.537 0.363 -2.917 1.00 97.69 92 VAL A CA 1
ATOM 721 C C . VAL A 1 92 ? 3.927 0.667 -1.481 1.00 97.69 92 VAL A C 1
ATOM 723 O O . VAL A 1 92 ? 5.104 0.620 -1.126 1.00 97.69 92 VAL A O 1
ATOM 726 N N . ALA A 1 93 ? 2.939 0.959 -0.645 1.00 97.56 93 ALA A N 1
ATOM 727 C CA . ALA A 1 93 ? 3.110 1.007 0.796 1.00 97.56 93 ALA A CA 1
ATOM 728 C C . ALA A 1 93 ? 2.020 0.194 1.484 1.00 97.56 93 ALA A C 1
ATOM 730 O O . ALA A 1 93 ? 0.834 0.509 1.357 1.00 97.56 93 ALA A O 1
ATOM 731 N N . PHE A 1 94 ? 2.435 -0.823 2.236 1.00 97.50 94 PHE A N 1
ATOM 732 C CA . PHE A 1 94 ? 1.549 -1.604 3.090 1.00 97.50 94 PHE A CA 1
ATOM 733 C C . PHE A 1 94 ? 1.330 -0.854 4.397 1.00 97.50 94 PHE A C 1
ATOM 735 O O . PHE A 1 94 ? 2.289 -0.468 5.072 1.00 97.50 94 PHE A O 1
ATOM 742 N N . ARG A 1 95 ? 0.071 -0.661 4.779 1.00 96.00 95 ARG A N 1
ATOM 743 C CA . ARG A 1 95 ? -0.274 -0.153 6.102 1.00 96.00 95 ARG A CA 1
ATOM 744 C C . ARG A 1 95 ? -0.107 -1.284 7.106 1.00 96.00 95 ARG A C 1
ATOM 746 O O . ARG A 1 95 ? -0.811 -2.286 7.030 1.00 96.00 95 ARG A O 1
ATOM 753 N N . MET A 1 96 ? 0.769 -1.097 8.081 1.00 93.94 96 MET A N 1
ATOM 754 C CA . MET A 1 96 ? 0.977 -2.025 9.188 1.00 93.94 96 MET A CA 1
ATOM 755 C C . MET A 1 96 ? 0.372 -1.407 10.446 1.00 93.94 96 MET A C 1
ATOM 757 O O . MET A 1 96 ? 0.900 -0.432 10.977 1.00 93.94 96 MET A O 1
ATOM 761 N N . ARG A 1 97 ? -0.770 -1.933 10.899 1.00 89.50 97 ARG A N 1
ATOM 762 C CA . ARG A 1 97 ? -1.482 -1.474 12.108 1.00 89.50 97 ARG A CA 1
ATOM 763 C C . ARG A 1 97 ? -0.854 -2.003 13.393 1.00 89.50 97 ARG A C 1
ATOM 765 O O . ARG A 1 97 ? -1.076 -1.414 14.442 1.00 89.50 97 ARG A O 1
ATOM 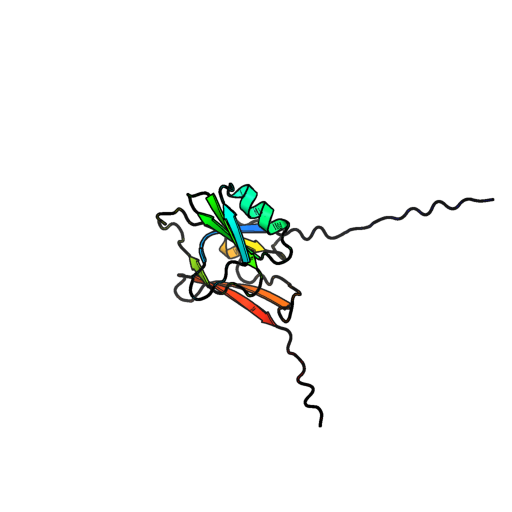772 N N . ASN A 1 98 ? -0.108 -3.101 13.293 1.00 84.94 98 ASN A N 1
ATOM 773 C CA . ASN A 1 98 ? 0.493 -3.799 14.423 1.00 84.94 98 ASN A CA 1
ATOM 774 C C . ASN A 1 98 ? 2.009 -3.969 14.212 1.00 84.94 98 ASN A C 1
ATOM 776 O O . ASN A 1 98 ? 2.527 -5.077 14.214 1.00 84.94 98 ASN A O 1
ATOM 780 N N . SER A 1 99 ? 2.722 -2.878 13.921 1.00 70.81 99 SER A N 1
ATOM 781 C CA . SER A 1 99 ? 4.176 -2.920 13.691 1.00 70.81 99 SER A CA 1
ATOM 782 C C . SER A 1 99 ? 4.955 -2.910 15.012 1.00 70.81 99 SER A C 1
ATOM 784 O O . SER A 1 99 ? 4.510 -2.258 15.960 1.00 70.81 99 SER A O 1
ATOM 786 N N . PRO A 1 100 ? 6.147 -3.538 15.084 1.00 68.25 100 PRO A N 1
ATOM 787 C CA . PRO A 1 100 ? 7.061 -3.334 16.206 1.00 68.25 100 PRO A CA 1
ATOM 788 C C . PRO A 1 100 ? 7.357 -1.841 16.431 1.00 68.25 100 PRO A C 1
ATOM 790 O O . PRO A 1 100 ? 7.382 -1.051 15.485 1.00 68.25 100 PRO A O 1
ATOM 793 N N . TYR A 1 101 ? 7.634 -1.467 17.689 1.00 66.31 101 TYR A N 1
ATOM 794 C CA . TYR A 1 101 ? 7.950 -0.089 18.110 1.00 66.31 101 TYR A CA 1
ATOM 795 C C . TYR A 1 101 ? 9.144 0.537 17.374 1.00 66.31 101 TYR A C 1
ATOM 797 O O . TYR A 1 101 ? 9.298 1.758 17.377 1.00 66.31 101 TYR A O 1
ATOM 805 N N . LYS A 1 102 ? 10.014 -0.285 16.778 1.00 77.50 102 LYS A N 1
ATOM 806 C CA . LYS A 1 102 ? 11.191 0.158 16.031 1.00 77.50 102 LYS A CA 1
ATOM 807 C C . LYS A 1 102 ? 11.086 -0.297 14.582 1.00 77.50 102 LYS A C 1
ATOM 809 O O . LYS A 1 102 ? 10.838 -1.470 14.315 1.00 77.50 102 LYS A O 1
ATOM 814 N N . CYS A 1 103 ? 11.327 0.634 13.665 1.00 84.00 103 CYS A N 1
ATOM 815 C CA . CYS A 1 103 ? 11.488 0.330 12.249 1.00 84.00 103 CYS A CA 1
ATOM 816 C C . CYS A 1 103 ? 12.765 -0.500 12.028 1.00 84.00 103 CYS A C 1
ATOM 818 O O . CYS A 1 103 ? 13.797 -0.204 12.633 1.00 84.00 103 CYS A O 1
ATOM 820 N N . SER A 1 104 ? 12.698 -1.502 11.147 1.00 87.88 104 SER A N 1
ATOM 821 C CA . SER A 1 104 ? 13.878 -2.223 10.646 1.00 87.88 104 SER A CA 1
ATOM 822 C C . SER A 1 104 ? 14.412 -1.556 9.373 1.00 87.88 104 SER A C 1
ATOM 824 O O . SER A 1 104 ? 13.715 -0.780 8.718 1.00 87.88 104 SER A O 1
ATOM 826 N N . ASN A 1 105 ? 15.653 -1.871 9.003 1.00 87.06 105 ASN A N 1
ATOM 827 C CA . ASN A 1 105 ? 16.230 -1.512 7.707 1.00 87.06 105 ASN A CA 1
ATOM 828 C C . ASN A 1 105 ? 15.752 -2.426 6.564 1.00 87.06 105 ASN A C 1
ATOM 830 O O . ASN A 1 105 ? 15.942 -2.082 5.399 1.00 87.06 105 ASN A O 1
ATOM 834 N N . ARG A 1 106 ? 15.140 -3.576 6.873 1.00 90.00 106 ARG A N 1
ATOM 835 C CA . ARG A 1 106 ? 14.555 -4.491 5.887 1.00 90.00 106 ARG A CA 1
ATOM 836 C C . ARG A 1 106 ? 13.038 -4.469 5.975 1.00 90.00 106 ARG A C 1
ATOM 838 O O . ARG A 1 106 ? 12.465 -4.616 7.053 1.00 90.00 106 ARG A O 1
ATOM 845 N N . SER A 1 107 ? 12.381 -4.359 4.823 1.00 90.31 107 SER A N 1
ATOM 846 C CA . SER A 1 107 ? 10.919 -4.416 4.744 1.00 90.31 107 SER A CA 1
ATOM 847 C C . SER A 1 107 ? 10.367 -5.766 5.207 1.00 90.31 107 SER A C 1
ATOM 849 O O . SER A 1 107 ? 9.336 -5.791 5.869 1.00 90.31 107 SER A O 1
ATOM 851 N N . SER A 1 108 ? 11.070 -6.873 4.941 1.00 91.81 108 SER A N 1
ATOM 852 C CA . SER A 1 108 ? 10.685 -8.223 5.383 1.00 91.81 108 SER A CA 1
ATOM 853 C C . SER A 1 108 ? 10.437 -8.308 6.886 1.00 91.81 108 SER A C 1
ATOM 855 O O . SER A 1 108 ? 9.437 -8.881 7.304 1.00 91.81 108 SER A O 1
ATOM 857 N N . ASP A 1 109 ? 11.299 -7.679 7.685 1.00 91.44 109 ASP A N 1
ATOM 858 C CA . ASP A 1 109 ? 11.253 -7.734 9.152 1.00 91.44 109 ASP A CA 1
ATOM 859 C C . ASP A 1 109 ? 10.086 -6.917 9.722 1.00 91.44 109 ASP A C 1
ATOM 861 O O . ASP A 1 109 ? 9.717 -7.063 10.884 1.00 91.44 109 ASP A O 1
ATOM 865 N N . MET A 1 110 ? 9.527 -6.019 8.907 1.00 92.62 110 MET A N 1
ATOM 866 C CA . MET A 1 110 ? 8.367 -5.208 9.258 1.00 92.62 110 MET A CA 1
ATOM 867 C C . MET A 1 110 ? 7.061 -5.761 8.682 1.00 92.62 110 MET A C 1
ATOM 869 O O . MET A 1 110 ? 5.999 -5.340 9.130 1.00 92.62 110 MET A O 1
ATOM 873 N N . LEU A 1 111 ? 7.126 -6.647 7.681 1.00 94.00 111 LEU A N 1
ATOM 874 C CA . LEU A 1 111 ? 5.965 -7.189 6.969 1.00 94.00 111 LEU A CA 1
ATOM 875 C C . LEU A 1 111 ? 5.586 -8.593 7.444 1.00 94.00 111 LEU A C 1
ATOM 877 O O . LEU A 1 111 ? 4.413 -8.849 7.708 1.00 94.00 111 LEU A O 1
ATOM 881 N N . PHE A 1 112 ? 6.553 -9.509 7.505 1.00 93.94 112 PHE A N 1
ATOM 882 C CA . PHE A 1 112 ? 6.277 -10.941 7.626 1.00 93.94 112 PHE A CA 1
ATOM 883 C C . PHE A 1 112 ? 6.079 -11.371 9.077 1.00 93.94 112 PHE A C 1
ATOM 885 O O . PHE A 1 112 ? 6.765 -10.888 9.976 1.00 93.94 112 PHE A O 1
ATOM 892 N N . GLY A 1 113 ? 5.133 -12.288 9.305 1.00 91.62 113 GLY A N 1
ATOM 893 C CA . GLY A 1 113 ? 4.761 -12.747 10.646 1.00 91.62 113 GLY A CA 1
ATOM 894 C C . GLY A 1 113 ? 3.994 -11.707 11.470 1.00 91.62 113 GLY A C 1
ATOM 895 O O . GLY A 1 113 ? 3.717 -11.932 12.648 1.00 91.62 113 GLY A O 1
ATOM 896 N N . VAL A 1 114 ? 3.645 -10.561 10.873 1.00 92.75 114 VAL A N 1
ATOM 897 C CA . VAL A 1 114 ? 2.907 -9.482 11.530 1.00 92.75 114 VAL A CA 1
ATOM 898 C C . VAL A 1 114 ? 1.423 -9.586 11.188 1.00 92.75 114 VAL A C 1
ATOM 900 O O . VAL A 1 114 ? 0.993 -9.270 10.076 1.00 92.75 114 VAL A O 1
ATOM 903 N N . ILE A 1 115 ? 0.619 -9.969 12.181 1.00 93.88 115 ILE A N 1
ATOM 904 C CA . ILE A 1 115 ? -0.841 -10.023 12.054 1.00 93.88 115 ILE A CA 1
ATOM 905 C C . ILE A 1 115 ? -1.426 -8.635 12.327 1.00 93.88 115 ILE A C 1
ATOM 907 O O . ILE A 1 115 ? -1.349 -8.107 13.442 1.00 93.88 115 ILE A O 1
ATOM 911 N N . ASN A 1 116 ? -2.065 -8.055 11.311 1.00 93.50 116 ASN A N 1
ATOM 912 C CA . ASN A 1 116 ? -2.764 -6.782 11.418 1.00 93.50 116 ASN A CA 1
ATOM 913 C C . ASN A 1 116 ? -4.241 -7.032 11.697 1.00 93.50 116 ASN A C 1
ATOM 915 O O . ASN A 1 116 ? -4.970 -7.507 10.827 1.00 93.50 116 ASN A O 1
ATOM 919 N N . LEU A 1 117 ? -4.692 -6.693 12.905 1.00 92.56 117 LEU A N 1
ATOM 920 C CA . LEU A 1 117 ? -6.099 -6.826 13.266 1.00 92.56 117 LEU A CA 1
ATOM 921 C C . LEU A 1 117 ? -6.963 -5.852 12.462 1.00 92.56 117 LEU A C 1
ATOM 923 O O . LEU A 1 117 ? -6.639 -4.670 12.274 1.00 92.56 117 LEU A O 1
ATOM 927 N N . TYR A 1 118 ? -8.092 -6.367 12.000 1.00 90.00 118 TYR A N 1
ATOM 928 C CA . TYR A 1 118 ? -9.075 -5.630 11.235 1.00 90.00 118 TYR A CA 1
ATOM 929 C C . TYR A 1 118 ? -10.486 -6.028 11.675 1.00 90.00 118 TYR A C 1
ATOM 931 O O . TYR A 1 118 ? -10.676 -7.052 12.318 1.00 90.00 118 TYR A O 1
ATOM 939 N N . ASN A 1 119 ? -11.472 -5.178 11.415 1.00 88.50 119 ASN A N 1
ATOM 940 C CA . ASN A 1 119 ? -12.858 -5.495 11.738 1.00 88.50 119 ASN A CA 1
ATOM 941 C C . ASN A 1 119 ? -13.770 -4.794 10.735 1.00 88.50 119 ASN A C 1
ATOM 943 O O . ASN A 1 119 ? -14.222 -3.673 10.970 1.00 88.50 119 ASN A O 1
ATOM 947 N N . LYS A 1 120 ? -13.946 -5.429 9.578 1.00 86.00 120 LYS A N 1
ATOM 948 C CA . LYS A 1 120 ? -14.865 -4.988 8.527 1.00 86.00 120 LYS A CA 1
ATOM 949 C C . LYS A 1 120 ? -15.415 -6.214 7.828 1.00 86.00 120 LYS A C 1
ATOM 951 O O . LYS A 1 120 ? -14.651 -7.106 7.456 1.00 86.00 120 LYS A O 1
ATOM 956 N N . ASP A 1 121 ? -16.728 -6.224 7.647 1.00 88.31 121 ASP A N 1
ATOM 957 C CA . ASP A 1 121 ? -17.463 -7.344 7.075 1.00 88.31 121 ASP A CA 1
ATOM 958 C C . ASP A 1 121 ? -17.122 -8.649 7.818 1.00 88.31 121 ASP A C 1
ATOM 960 O O . ASP A 1 121 ? -17.269 -8.723 9.038 1.00 88.31 121 ASP A O 1
ATOM 964 N N . ASN A 1 122 ? -16.630 -9.670 7.115 1.00 92.75 122 ASN A N 1
ATOM 965 C CA . ASN A 1 122 ? -16.157 -10.912 7.722 1.00 92.75 122 ASN A CA 1
ATOM 966 C C . ASN A 1 122 ? -14.636 -10.958 7.935 1.00 92.75 122 ASN A C 1
ATOM 968 O O . ASN A 1 122 ? -14.144 -11.996 8.364 1.00 92.75 122 ASN A O 1
ATOM 972 N N . ILE A 1 123 ? -13.879 -9.896 7.634 1.00 95.56 123 ILE A N 1
ATOM 973 C CA . ILE A 1 123 ? -12.413 -9.885 7.733 1.00 95.56 123 ILE A CA 1
ATOM 974 C C . ILE A 1 123 ? -11.979 -9.427 9.130 1.00 95.56 123 ILE A C 1
ATOM 976 O O . ILE A 1 123 ? -12.232 -8.292 9.542 1.00 95.56 123 ILE A O 1
ATOM 980 N N . THR A 1 124 ? -11.268 -10.310 9.834 1.00 95.31 124 THR A N 1
ATOM 981 C CA . THR A 1 124 ? -10.772 -10.107 11.206 1.00 95.31 124 THR A CA 1
ATOM 982 C C . THR A 1 124 ? -9.289 -9.746 11.262 1.00 95.31 124 THR A C 1
ATOM 984 O O . THR A 1 124 ? -8.809 -9.170 12.241 1.00 95.31 124 THR A O 1
ATOM 987 N N . SER A 1 125 ? -8.528 -10.072 10.219 1.00 95.88 125 SER A N 1
ATOM 988 C CA . SER A 1 125 ? -7.114 -9.717 10.131 1.00 95.88 125 SER A CA 1
ATOM 989 C C . SER A 1 125 ? -6.593 -9.782 8.702 1.00 95.88 125 SER A C 1
ATOM 991 O O . SER A 1 125 ? -7.226 -10.358 7.815 1.00 95.88 125 SER A O 1
ATOM 993 N N . TYR A 1 126 ? -5.411 -9.214 8.486 1.00 96.56 126 TYR A N 1
ATOM 994 C CA . TYR A 1 126 ? -4.595 -9.511 7.317 1.00 96.56 126 TYR A CA 1
ATOM 995 C C . TYR A 1 126 ? -3.118 -9.674 7.686 1.00 96.56 126 TYR A C 1
ATOM 997 O O . TYR A 1 126 ? -2.612 -9.042 8.618 1.00 96.56 126 TYR A O 1
ATOM 1005 N N . GLU A 1 127 ? -2.425 -10.510 6.924 1.00 96.94 127 GLU A N 1
ATOM 1006 C CA . GLU A 1 127 ? -0.991 -10.769 7.031 1.00 96.94 127 GLU A CA 1
ATOM 1007 C C . GLU A 1 127 ? -0.352 -10.654 5.645 1.00 96.94 127 GLU A C 1
ATOM 1009 O O . GLU A 1 127 ? -0.923 -11.111 4.653 1.00 96.94 127 GLU A O 1
ATOM 1014 N N . ILE A 1 128 ? 0.833 -10.043 5.579 1.00 97.44 128 ILE A N 1
ATOM 1015 C CA . ILE A 1 128 ? 1.635 -9.989 4.359 1.00 97.44 128 ILE A CA 1
ATOM 1016 C C . ILE A 1 128 ? 2.639 -11.137 4.412 1.00 97.44 128 ILE A C 1
ATOM 1018 O O . ILE A 1 128 ? 3.389 -11.283 5.373 1.00 97.44 128 ILE A O 1
ATOM 1022 N N . THR A 1 129 ? 2.678 -11.929 3.349 1.00 96.62 129 THR A N 1
ATOM 1023 C CA . THR A 1 129 ? 3.626 -13.029 3.159 1.00 96.62 129 THR A CA 1
ATOM 1024 C C . THR A 1 129 ? 4.317 -12.893 1.806 1.00 96.62 129 THR A C 1
ATOM 1026 O O . THR A 1 129 ? 3.995 -12.001 1.020 1.00 96.62 129 THR A O 1
ATOM 1029 N N . MET A 1 130 ? 5.295 -13.751 1.539 1.00 95.56 130 MET A N 1
ATOM 1030 C CA . MET A 1 130 ? 5.990 -13.813 0.259 1.00 95.56 130 MET A CA 1
ATOM 1031 C C . MET A 1 130 ? 5.677 -15.149 -0.415 1.00 95.56 130 MET A C 1
ATOM 1033 O O . MET A 1 130 ? 5.726 -16.196 0.232 1.00 95.56 130 MET A O 1
ATOM 1037 N N . SER A 1 131 ? 5.358 -15.101 -1.706 1.00 93.12 131 SER A N 1
ATOM 1038 C CA . SER A 1 131 ? 5.214 -16.295 -2.549 1.00 93.12 131 SER A CA 1
ATOM 1039 C C . SER A 1 131 ? 6.498 -17.145 -2.536 1.00 93.12 131 SER A C 1
ATOM 1041 O O . SER A 1 131 ? 7.588 -16.590 -2.383 1.00 93.12 131 SER A O 1
ATOM 1043 N N . PRO A 1 132 ? 6.426 -18.472 -2.761 1.00 90.44 132 PRO A N 1
ATOM 1044 C CA . PRO A 1 132 ? 7.615 -19.332 -2.763 1.00 90.44 132 PRO A CA 1
ATOM 1045 C C . PRO A 1 132 ? 8.697 -18.918 -3.774 1.00 90.44 132 PRO A C 1
ATOM 1047 O O . PRO A 1 132 ? 9.883 -19.123 -3.525 1.00 90.44 132 PRO A O 1
ATOM 1050 N N . THR A 1 133 ? 8.309 -18.311 -4.901 1.00 89.69 133 THR A N 1
ATOM 1051 C CA . THR A 1 133 ? 9.237 -17.792 -5.924 1.00 89.69 133 THR A CA 1
ATOM 1052 C C . THR A 1 133 ? 9.815 -16.416 -5.571 1.00 89.69 133 THR A C 1
ATOM 1054 O O . THR A 1 133 ? 10.731 -15.931 -6.237 1.00 89.69 133 THR A O 1
ATOM 1057 N N . ASN A 1 134 ? 9.330 -15.782 -4.499 1.00 86.25 134 ASN A N 1
ATOM 1058 C CA . ASN A 1 134 ? 9.655 -14.417 -4.091 1.00 86.25 134 ASN A CA 1
ATOM 1059 C C . ASN A 1 134 ? 9.354 -13.354 -5.169 1.00 86.25 134 ASN A C 1
ATOM 1061 O O . ASN A 1 134 ? 10.026 -12.316 -5.215 1.00 86.25 134 ASN A O 1
ATOM 1065 N N . GLU A 1 135 ? 8.396 -13.629 -6.056 1.00 91.38 135 GLU A N 1
ATOM 1066 C CA . GLU A 1 135 ? 7.964 -12.727 -7.136 1.00 91.38 135 GLU A CA 1
ATOM 1067 C C . GLU A 1 135 ? 6.787 -11.844 -6.717 1.00 91.38 135 GLU A C 1
ATOM 1069 O O . GLU A 1 135 ? 6.606 -10.748 -7.243 1.00 91.38 135 GLU A O 1
ATOM 1074 N N . TYR A 1 136 ? 6.006 -12.299 -5.738 1.00 95.94 136 TYR A N 1
ATOM 1075 C CA . TYR A 1 136 ? 4.825 -11.607 -5.234 1.00 95.94 136 TYR A CA 1
ATOM 1076 C C . TYR A 1 136 ? 4.809 -11.572 -3.712 1.00 95.94 136 TYR A C 1
ATOM 1078 O O . TYR A 1 136 ? 5.059 -12.591 -3.061 1.00 95.94 136 TYR A O 1
ATOM 1086 N N . TYR A 1 137 ? 4.432 -10.421 -3.164 1.00 97.62 137 TYR A N 1
ATOM 1087 C CA . TYR A 1 137 ? 3.823 -10.353 -1.846 1.00 97.62 137 TYR A CA 1
ATOM 1088 C C . TYR A 1 137 ? 2.379 -10.848 -1.943 1.00 97.62 137 TYR A C 1
ATOM 1090 O O . TYR A 1 137 ? 1.649 -10.475 -2.864 1.00 97.62 137 TYR A O 1
ATOM 1098 N N . GLU A 1 138 ? 1.964 -11.646 -0.968 1.00 97.44 138 GLU A N 1
ATOM 1099 C CA . GLU A 1 138 ? 0.602 -12.158 -0.846 1.00 97.44 138 GLU A CA 1
ATOM 1100 C C . GLU A 1 138 ? -0.038 -11.644 0.439 1.00 97.44 138 GLU A C 1
ATOM 1102 O O . GLU A 1 138 ? 0.545 -11.762 1.520 1.00 97.44 138 GLU A O 1
ATOM 1107 N N . ILE A 1 139 ? -1.248 -11.102 0.327 1.00 97.94 139 ILE A N 1
ATOM 1108 C CA . ILE A 1 139 ? -2.052 -10.638 1.455 1.00 97.94 139 ILE A CA 1
ATOM 1109 C C . ILE A 1 139 ? -3.061 -11.733 1.796 1.00 97.94 139 ILE A C 1
ATOM 1111 O O . ILE A 1 139 ? -3.970 -12.032 1.020 1.00 97.94 139 ILE A O 1
ATOM 1115 N N . LYS A 1 140 ? -2.899 -12.333 2.975 1.00 97.19 140 LYS A N 1
ATOM 1116 C CA . LYS A 1 140 ? -3.794 -13.368 3.500 1.00 97.19 140 LYS A CA 1
ATOM 1117 C C . LYS A 1 140 ? -4.771 -12.744 4.478 1.00 97.19 140 LYS A C 1
ATOM 1119 O O . LYS A 1 140 ? -4.353 -12.031 5.384 1.00 97.19 140 LYS A O 1
ATOM 1124 N N . TYR A 1 141 ? -6.059 -13.035 4.315 1.00 96.94 141 TYR A N 1
ATOM 1125 C CA . TYR A 1 141 ? -7.119 -12.499 5.167 1.00 96.94 141 TYR A CA 1
ATOM 1126 C C . TYR A 1 141 ? -7.600 -13.539 6.175 1.00 96.94 141 TYR A C 1
ATOM 1128 O O . TYR A 1 141 ? -8.046 -14.621 5.792 1.00 96.94 141 TYR A O 1
ATOM 1136 N N . GLY A 1 142 ? -7.568 -13.186 7.458 1.00 96.06 142 GLY A N 1
ATOM 1137 C CA . GLY A 1 142 ? -8.312 -13.898 8.489 1.00 96.06 142 GLY A CA 1
ATOM 1138 C C . GLY A 1 142 ? -9.786 -13.526 8.396 1.00 96.06 142 GLY A C 1
ATOM 1139 O O . GLY A 1 142 ? -10.117 -12.351 8.220 1.00 96.06 142 GLY A O 1
ATOM 1140 N N . ARG A 1 143 ? -10.676 -14.515 8.493 1.00 93.69 143 ARG A N 1
ATOM 1141 C CA . ARG A 1 143 ? -12.124 -14.291 8.458 1.00 93.69 143 ARG A CA 1
ATOM 1142 C C . ARG A 1 143 ? -12.817 -14.879 9.676 1.00 93.69 143 ARG A C 1
ATOM 1144 O O . ARG A 1 143 ? -12.411 -15.931 10.170 1.00 93.69 143 ARG A O 1
ATOM 1151 N N . SER A 1 144 ? -13.874 -14.221 10.146 1.00 89.69 144 SER A N 1
ATOM 1152 C CA . SER A 1 144 ? -14.780 -14.816 11.123 1.00 89.69 144 SER A CA 1
ATOM 1153 C C . SER A 1 144 ? -15.520 -15.977 10.461 1.00 89.69 144 SER A C 1
ATOM 1155 O O . SER A 1 144 ? -16.041 -15.863 9.349 1.00 89.69 144 SER A O 1
ATOM 1157 N N . LYS A 1 145 ? -15.553 -17.127 11.137 1.00 81.12 145 LYS A N 1
ATOM 1158 C CA . LYS A 1 145 ? -16.453 -18.208 10.748 1.00 81.12 145 LYS A CA 1
ATOM 1159 C C . LYS A 1 145 ? -17.855 -17.721 11.103 1.00 81.12 145 LYS A C 1
ATOM 1161 O O . LYS A 1 145 ? -18.143 -17.548 12.286 1.00 81.12 145 LYS A O 1
ATOM 1166 N N . LEU A 1 146 ? -18.705 -17.455 10.108 1.00 66.62 146 LEU A N 1
ATOM 1167 C CA . LEU A 1 146 ? -20.138 -17.404 10.384 1.00 66.62 146 LEU A CA 1
ATOM 1168 C C . LEU A 1 146 ? -20.463 -18.770 10.991 1.00 66.62 146 LEU A C 1
ATOM 1170 O O . LEU A 1 146 ? -20.198 -19.796 10.363 1.00 66.62 146 LEU A O 1
ATOM 1174 N N . LEU A 1 147 ? -20.938 -18.798 12.235 1.00 56.00 147 LEU A N 1
ATOM 1175 C CA . LEU A 1 147 ? -21.604 -19.990 12.729 1.00 56.00 147 LEU A CA 1
ATOM 1176 C C . LEU A 1 147 ? -22.781 -20.185 11.777 1.00 56.00 147 LEU A C 1
ATOM 1178 O O . LEU A 1 147 ? -23.731 -19.404 11.808 1.00 56.00 147 LEU A O 1
ATOM 1182 N N . GLU A 1 148 ? -22.683 -21.163 10.878 1.00 48.84 148 GLU A N 1
ATOM 1183 C CA . GLU A 1 148 ? -23.861 -21.726 10.243 1.00 48.84 148 GLU A CA 1
ATOM 1184 C C . GLU A 1 148 ? -24.698 -22.269 11.395 1.00 48.84 148 GLU A C 1
ATOM 1186 O O . GLU A 1 148 ? -24.475 -23.367 11.901 1.00 48.84 148 GLU A O 1
ATOM 1191 N N . ILE A 1 149 ? -25.623 -21.445 11.882 1.00 46.91 149 ILE A N 1
ATOM 1192 C CA . ILE A 1 149 ? -26.768 -21.932 12.624 1.00 46.91 149 ILE A CA 1
ATOM 1193 C C . ILE A 1 149 ? -27.583 -22.669 11.564 1.00 46.91 149 ILE A C 1
ATOM 1195 O O . ILE A 1 149 ? -28.490 -22.108 10.952 1.00 46.91 149 ILE A O 1
ATOM 1199 N N . SER A 1 150 ? -27.197 -23.914 11.282 1.00 45.75 150 SER A N 1
ATOM 1200 C CA . SER A 1 150 ? -28.093 -24.895 10.695 1.00 45.75 150 SER A CA 1
ATOM 1201 C C . SER A 1 150 ? -29.196 -25.105 11.730 1.00 45.75 150 SER A C 1
ATOM 1203 O O . SER A 1 150 ? -29.092 -25.939 12.628 1.00 45.75 150 SER A O 1
ATOM 1205 N N . ASN A 1 151 ? -30.192 -24.223 11.678 1.00 42.66 151 ASN A N 1
ATOM 1206 C CA . ASN A 1 151 ? -31.456 -24.398 12.355 1.00 42.66 151 ASN A CA 1
ATOM 1207 C C . ASN A 1 151 ? -32.141 -25.610 11.722 1.00 42.66 151 ASN A C 1
ATOM 1209 O O . ASN A 1 151 ? -32.533 -25.528 10.562 1.00 42.66 151 ASN A O 1
ATOM 1213 N N . VAL A 1 152 ? -32.299 -26.640 12.560 1.00 47.38 152 VAL A N 1
ATOM 1214 C CA . VAL A 1 152 ? -33.332 -27.693 12.536 1.00 47.38 152 VAL A CA 1
ATOM 1215 C C . VAL A 1 152 ? -33.271 -28.680 11.373 1.00 47.38 152 VAL A C 1
ATOM 1217 O O . VAL A 1 152 ? -33.658 -28.325 10.241 1.00 47.38 152 VAL A O 1
#

Foldseek 3Di:
DDDDDDPPPPPPPDPLDKDWQKAFWAFDPVFADFPDKDFPADPVRLVVVQVPVQFFFKWKAWQRRIITTGGPPRGFKIFHCHPHDDPGRMMMIGIQSQFPPDDDPDSCNRAAPRWHADDDDFFGTWGWDADPVNGIIGIDTDGDDPPPPPDD

InterPro domains:
  IPR006583 PAN-3 domain [PF08277] (20-89)
  IPR006583 PAN-3 domain [SM00605] (2-135)